Protein AF-A0AAD9QQ84-F1 (afdb_monomer)

Organism: Acropora cervicornis (NCBI:txid6130)

Secondary structure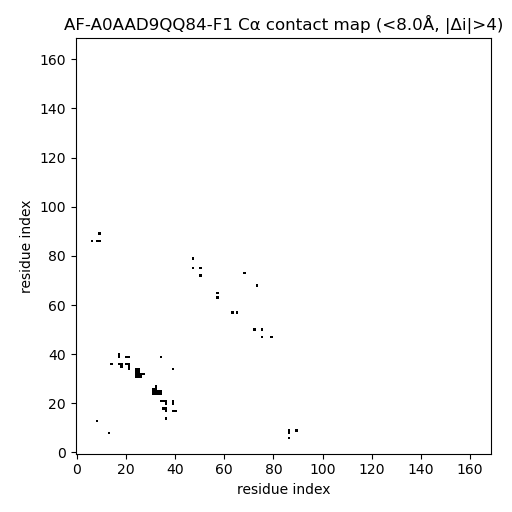 (DSSP, 8-state):
----------HHHHHHHHHHHHHHHHH-SSS-----HHHHHHHHHHHHHHHHHHHHHHHHSTTSPPPPPPHHHHHHHHHHHHHHHHHHHHHHHHHHHHHHHHHHHHHHHHHHHHHHHHHHHHHHTTSS----S---S------HHHHHHHHHHHHHHHHHHHHHHHHT-

Radius of gyration: 42.25 Å; Cα contacts (8 Å, |Δi|>4): 36; chains: 1; bounding box: 87×35×125 Å

Foldseek 3Di:
DDDPDPQDAPCVVLQVVLQVVQVVQCPDPVVHDDDDSVRSVVVLVVVLVVLVVVVVVVVVPPPDDDDDQDPVSVVSVVVVVVRVVSSVVVVVVVVVVVVVVVVVVVVVVVVVVVVVVVVVVVVVVVPDDPDDDDDPPDPPPPPPVVVVVVVVVVVVVVVVVVVVVVVVD

Sequence (169 aa):
MQTLTSRKRDPHREAVFRKKIADTLNKCSVPKFFVDKRSVRDHVGILVNRHKKKLKDEEKALGITPEKPSELDLAFDTIIALEESADAEVHDTDSAKKEKIESDRAKAEGIRLKAMEKLSETRKGESTCASEEDNSKNKRRRGSNAILYLSQRAELNYELKREEIDIRK

Solvent-accessible surface area (backbone atoms only — not comparable to full-atom values): 10122 Å² total; per-residue (Å²): 136,87,79,85,70,88,76,84,66,62,66,63,64,59,48,52,54,32,37,53,51,23,57,53,45,47,64,34,76,81,71,70,45,89,56,47,42,65,54,49,51,57,49,51,52,52,52,54,51,50,52,57,46,51,56,52,52,52,66,67,47,78,86,62,81,80,73,80,78,46,74,67,54,52,51,52,52,52,51,51,51,53,54,54,51,57,46,53,63,50,48,65,60,48,49,60,52,49,51,51,52,50,53,53,48,53,52,51,52,50,52,50,51,58,54,55,51,54,58,53,52,63,60,61,70,77,74,72,75,98,65,89,83,86,80,88,71,76,80,71,80,70,61,58,68,60,52,53,51,53,51,55,52,51,54,54,5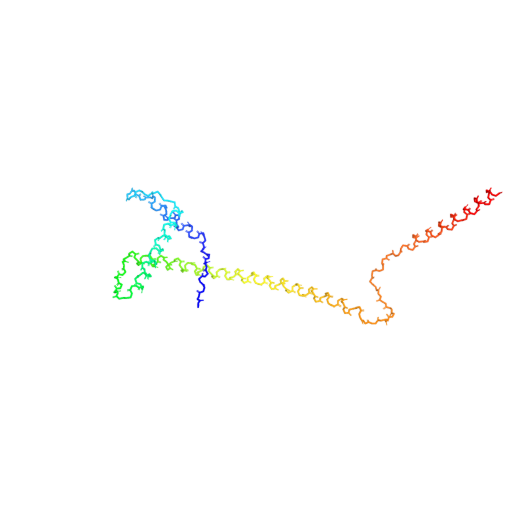4,50,52,52,51,50,52,54,52,62,75,71,104

Mean predicted aligned error: 19.5 Å

pLDDT: mean 75.86, std 17.52, range [30.02, 95.25]

Structure (mmCIF, N/CA/C/O backbone):
data_AF-A0AAD9QQ84-F1
#
_entry.id   AF-A0AAD9QQ84-F1
#
loop_
_atom_site.group_PDB
_atom_site.id
_atom_site.type_symbol
_atom_site.label_atom_id
_atom_site.label_alt_id
_atom_site.label_comp_id
_atom_site.label_asym_id
_atom_site.label_entity_id
_atom_site.label_seq_id
_atom_site.pdbx_PDB_ins_code
_atom_site.Cartn_x
_atom_site.Cartn_y
_atom_site.Cartn_z
_atom_site.occupancy
_atom_site.B_iso_or_equiv
_atom_site.auth_seq_id
_atom_site.auth_comp_id
_atom_site.auth_asym_id
_atom_site.auth_atom_id
_atom_site.pdbx_PDB_model_num
ATOM 1 N N . MET A 1 1 ? 21.075 6.814 13.389 1.00 34.75 1 MET A N 1
ATOM 2 C CA . MET A 1 1 ? 19.960 7.380 12.598 1.00 34.75 1 MET A CA 1
ATOM 3 C C . MET A 1 1 ? 19.485 6.305 11.624 1.00 34.75 1 MET A C 1
ATOM 5 O O . MET A 1 1 ? 20.047 6.193 10.544 1.00 34.75 1 MET A O 1
ATOM 9 N N . GLN A 1 2 ? 18.551 5.436 12.027 1.00 35.66 2 GLN A N 1
ATOM 10 C CA . GLN A 1 2 ? 18.003 4.422 11.116 1.00 35.66 2 GLN A CA 1
ATOM 11 C C . GLN A 1 2 ? 17.037 5.112 10.148 1.00 35.66 2 GLN A C 1
ATOM 13 O O . GLN A 1 2 ? 16.051 5.715 10.567 1.00 35.66 2 GLN A O 1
ATOM 18 N N . THR A 1 3 ? 17.351 5.080 8.857 1.00 33.06 3 THR A N 1
ATOM 19 C CA . THR A 1 3 ? 16.477 5.590 7.805 1.00 33.06 3 THR A CA 1
ATOM 20 C C . THR A 1 3 ? 15.323 4.606 7.614 1.00 33.06 3 THR A C 1
ATOM 22 O O . THR A 1 3 ? 15.511 3.473 7.175 1.00 33.06 3 THR A O 1
ATOM 25 N N . LEU A 1 4 ? 14.106 5.028 7.972 1.00 36.59 4 LEU A N 1
ATOM 26 C CA . LEU A 1 4 ? 12.880 4.277 7.703 1.00 36.59 4 LEU A CA 1
ATOM 27 C C . LEU A 1 4 ? 12.632 4.282 6.190 1.00 36.59 4 LEU A C 1
ATOM 29 O O . LEU A 1 4 ? 11.989 5.178 5.647 1.00 36.59 4 LEU A O 1
ATOM 33 N N . THR A 1 5 ? 13.195 3.302 5.489 1.00 37.81 5 THR A N 1
ATOM 34 C CA . THR A 1 5 ? 12.875 3.067 4.082 1.00 37.81 5 THR A CA 1
ATOM 35 C C . THR A 1 5 ? 11.409 2.634 3.987 1.00 37.81 5 THR A C 1
ATOM 37 O O . THR A 1 5 ? 10.943 1.774 4.736 1.00 37.81 5 THR A O 1
ATOM 40 N N . SER A 1 6 ? 10.638 3.280 3.108 1.00 45.91 6 SER A N 1
ATOM 41 C CA . SER A 1 6 ? 9.242 2.912 2.855 1.00 45.91 6 SER A CA 1
ATOM 42 C C . SER A 1 6 ? 9.220 1.537 2.180 1.00 45.91 6 SER A C 1
ATOM 44 O O . SER A 1 6 ? 9.514 1.409 0.991 1.00 45.91 6 SER A O 1
ATOM 46 N N . ARG A 1 7 ? 8.968 0.494 2.978 1.00 51.28 7 ARG A N 1
ATOM 47 C CA . ARG A 1 7 ? 8.929 -0.905 2.540 1.00 51.28 7 ARG A CA 1
ATOM 48 C C . ARG A 1 7 ? 7.739 -1.130 1.601 1.00 51.28 7 ARG A C 1
ATOM 50 O O . ARG A 1 7 ? 6.619 -0.709 1.892 1.00 51.28 7 ARG A O 1
ATOM 57 N N . LYS A 1 8 ? 7.983 -1.785 0.460 1.00 50.19 8 LYS A N 1
ATOM 58 C CA . LYS A 1 8 ? 6.924 -2.242 -0.451 1.00 50.19 8 LYS A CA 1
ATOM 59 C C . LYS A 1 8 ? 6.272 -3.480 0.162 1.00 50.19 8 LYS A C 1
ATOM 61 O O . LYS A 1 8 ? 6.869 -4.547 0.141 1.00 50.19 8 LYS A O 1
ATOM 66 N N . ARG A 1 9 ? 5.06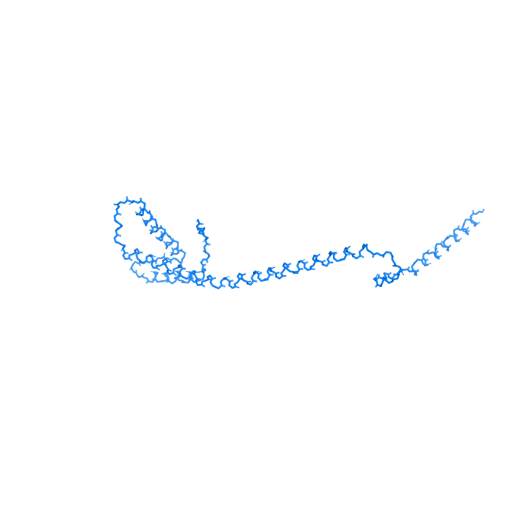0 -3.308 0.688 1.00 58.00 9 ARG A N 1
ATOM 67 C CA . ARG A 1 9 ? 4.185 -4.405 1.128 1.00 58.00 9 ARG A CA 1
ATOM 68 C C . ARG A 1 9 ? 3.876 -5.321 -0.051 1.00 58.00 9 ARG A C 1
ATOM 70 O O . ARG A 1 9 ? 3.740 -4.806 -1.164 1.00 58.00 9 ARG A O 1
ATOM 77 N N . ASP A 1 10 ? 3.706 -6.625 0.180 1.00 66.00 10 ASP A N 1
ATOM 78 C CA . ASP A 1 10 ? 3.159 -7.528 -0.843 1.00 66.00 10 ASP A CA 1
ATOM 79 C C . ASP A 1 10 ? 1.735 -7.067 -1.214 1.00 66.00 10 ASP A C 1
ATOM 81 O O . ASP A 1 10 ? 0.786 -7.258 -0.436 1.00 66.00 10 ASP A O 1
ATOM 85 N N . PRO A 1 11 ? 1.545 -6.473 -2.409 1.00 66.75 11 PRO A N 1
ATOM 86 C CA . PRO A 1 11 ? 0.276 -5.862 -2.771 1.00 66.75 11 PRO A CA 1
ATOM 87 C C . PRO A 1 11 ? -0.836 -6.897 -2.930 1.00 66.75 11 PRO A C 1
ATOM 89 O O . PRO A 1 11 ? -2.009 -6.533 -2.848 1.00 66.75 11 PRO A O 1
ATOM 92 N N . HIS A 1 12 ? -0.495 -8.164 -3.193 1.00 67.12 12 HIS A N 1
ATOM 93 C CA . HIS A 1 12 ? -1.456 -9.215 -3.501 1.00 67.12 12 HIS A CA 1
ATOM 94 C C . HIS A 1 12 ? -2.057 -9.826 -2.229 1.00 67.12 12 HIS A C 1
ATOM 96 O O . HIS A 1 12 ? -3.281 -9.934 -2.109 1.00 67.12 12 HIS A O 1
ATOM 102 N N . ARG A 1 13 ? -1.233 -10.170 -1.234 1.00 68.56 13 ARG A N 1
ATOM 103 C CA . ARG A 1 13 ? -1.715 -10.718 0.046 1.00 68.56 13 ARG A CA 1
ATOM 104 C C . ARG A 1 13 ? -2.546 -9.697 0.829 1.00 68.56 13 ARG A C 1
ATOM 106 O O . ARG A 1 13 ? -3.669 -10.000 1.243 1.00 68.56 13 ARG A O 1
ATOM 113 N N . GLU A 1 14 ? -2.048 -8.465 0.940 1.00 73.31 14 GLU A N 1
ATOM 114 C CA . GLU A 1 14 ? -2.744 -7.340 1.585 1.00 73.31 14 GLU A CA 1
ATOM 115 C C . GLU A 1 14 ? -4.076 -7.045 0.870 1.00 73.31 14 GLU A C 1
ATOM 117 O O . GLU A 1 14 ? -5.100 -6.727 1.486 1.00 73.31 14 GLU A O 1
ATOM 122 N N . ALA A 1 15 ? -4.093 -7.213 -0.455 1.00 78.88 15 ALA A N 1
ATOM 123 C CA . ALA A 1 15 ? -5.283 -7.037 -1.259 1.00 78.88 15 ALA A CA 1
ATOM 124 C C . ALA A 1 15 ? -6.386 -8.061 -0.958 1.00 78.88 15 ALA A C 1
ATOM 126 O O . ALA A 1 15 ? -7.559 -7.687 -0.859 1.00 78.88 15 ALA A O 1
ATOM 127 N N . VAL A 1 16 ? -6.012 -9.335 -0.859 1.00 84.25 16 VAL A N 1
ATOM 128 C CA . VAL A 1 16 ? -6.940 -10.443 -0.610 1.00 84.25 16 VAL A CA 1
ATOM 129 C C . VAL A 1 16 ? -7.504 -10.358 0.804 1.00 84.25 16 VAL A C 1
ATOM 131 O O . VAL A 1 16 ? -8.714 -10.479 0.984 1.00 84.25 16 VAL A O 1
ATOM 134 N N . PHE A 1 17 ? -6.656 -10.092 1.800 1.00 84.44 17 PHE A N 1
ATOM 135 C CA . PHE A 1 17 ? -7.080 -9.967 3.195 1.00 84.44 17 PHE A CA 1
ATOM 136 C C . PHE A 1 17 ? -8.111 -8.847 3.389 1.00 84.44 17 PHE A C 1
ATOM 138 O O . PHE A 1 17 ? -9.187 -9.070 3.939 1.00 84.44 17 PHE A O 1
ATOM 145 N N . ARG A 1 18 ? -7.848 -7.658 2.837 1.00 89.44 18 ARG A N 1
ATOM 146 C CA . ARG A 1 18 ? -8.773 -6.518 2.943 1.00 89.44 18 ARG A CA 1
ATOM 147 C C . ARG A 1 18 ? -10.090 -6.732 2.215 1.00 89.44 18 ARG A C 1
ATOM 149 O O . ARG A 1 18 ? -11.117 -6.235 2.665 1.00 89.44 18 ARG A O 1
ATOM 156 N N . LYS A 1 19 ? -10.066 -7.475 1.105 1.00 91.50 19 LYS A N 1
ATOM 157 C CA . LYS A 1 19 ? -11.292 -7.872 0.411 1.00 91.50 19 LYS A CA 1
ATOM 158 C C . LYS A 1 19 ? -12.142 -8.785 1.298 1.00 91.50 19 LYS A C 1
ATOM 160 O O . LYS A 1 19 ? -13.321 -8.513 1.460 1.00 91.50 19 LYS A O 1
ATOM 165 N N . LYS A 1 20 ? -11.530 -9.783 1.949 1.00 92.31 20 LYS A N 1
ATOM 166 C CA . LYS A 1 20 ? -12.235 -10.666 2.893 1.00 92.31 20 LYS A CA 1
ATOM 167 C C . LYS A 1 20 ? -12.893 -9.881 4.029 1.00 92.31 20 LYS A C 1
ATOM 169 O O . LYS A 1 20 ? -14.049 -10.149 4.326 1.00 92.31 20 LYS A O 1
ATOM 174 N N . ILE A 1 21 ? -12.194 -8.899 4.608 1.00 91.50 21 ILE A N 1
ATOM 175 C CA . ILE A 1 21 ? -12.758 -8.030 5.655 1.00 91.50 21 ILE A CA 1
ATOM 176 C C . ILE A 1 21 ? -13.979 -7.268 5.131 1.00 91.50 21 ILE A C 1
ATOM 178 O O . ILE A 1 21 ? -15.029 -7.286 5.770 1.00 91.50 21 ILE A O 1
ATOM 182 N N . ALA A 1 22 ? -13.862 -6.629 3.964 1.00 93.88 22 ALA A N 1
ATOM 183 C CA . ALA A 1 22 ? -14.978 -5.911 3.351 1.00 93.88 22 ALA A CA 1
ATOM 184 C C . ALA A 1 22 ? -16.183 -6.838 3.123 1.00 93.88 22 ALA A C 1
ATOM 186 O O . ALA A 1 22 ? -17.296 -6.514 3.529 1.00 93.88 22 ALA A O 1
ATOM 187 N N . ASP A 1 23 ? -15.946 -8.031 2.573 1.00 94.50 23 ASP A N 1
ATOM 188 C CA . ASP A 1 23 ? -16.986 -9.032 2.338 1.00 94.50 23 ASP A CA 1
ATOM 189 C C . ASP A 1 23 ? -17.638 -9.497 3.651 1.00 94.50 23 ASP A C 1
ATOM 191 O O . ASP A 1 23 ? -18.850 -9.685 3.695 1.00 94.50 23 ASP A O 1
ATOM 195 N N . THR A 1 24 ? -16.869 -9.686 4.729 1.00 93.94 24 THR A N 1
ATOM 196 C CA . THR A 1 24 ? -17.425 -10.048 6.045 1.00 93.94 24 THR A CA 1
ATOM 197 C C . THR A 1 24 ? -18.240 -8.921 6.664 1.00 93.94 24 THR A C 1
ATOM 199 O O . THR A 1 24 ? -19.324 -9.183 7.171 1.00 93.94 24 THR A O 1
ATOM 202 N N . LEU A 1 25 ? -17.769 -7.674 6.573 1.00 92.50 25 LEU A N 1
ATOM 203 C CA . LEU A 1 25 ? -18.486 -6.513 7.099 1.00 92.50 25 LEU A CA 1
ATOM 204 C C . LEU A 1 25 ? -19.796 -6.295 6.339 1.00 92.50 25 LEU A C 1
ATOM 206 O O . LEU A 1 25 ? -20.840 -6.121 6.955 1.00 92.50 25 LEU A O 1
ATOM 210 N N . ASN A 1 26 ? -19.776 -6.394 5.011 1.00 93.88 26 ASN A N 1
ATOM 211 C CA . ASN A 1 26 ? -20.973 -6.235 4.183 1.00 93.88 26 ASN A CA 1
ATOM 212 C C . ASN A 1 26 ? -22.006 -7.362 4.380 1.00 93.88 26 ASN A C 1
ATOM 214 O O . ASN A 1 26 ? -23.174 -7.182 4.040 1.00 93.88 26 ASN A O 1
ATOM 218 N N . LYS A 1 27 ? -21.602 -8.520 4.924 1.00 93.31 27 LYS A N 1
ATOM 219 C CA . LYS A 1 27 ? -22.516 -9.614 5.301 1.00 93.31 27 LYS A CA 1
ATOM 220 C C . LYS A 1 27 ? -23.209 -9.380 6.644 1.00 93.31 27 LYS A C 1
ATOM 222 O O . LYS A 1 27 ? -24.209 -10.042 6.916 1.00 93.31 27 LYS A O 1
ATOM 227 N N . CYS A 1 28 ? -22.704 -8.479 7.487 1.00 91.19 28 CYS A N 1
ATOM 228 C CA . CYS A 1 28 ? -23.361 -8.148 8.746 1.00 91.19 28 CYS A CA 1
ATOM 229 C C . CYS A 1 28 ? -24.706 -7.460 8.471 1.00 91.19 28 CYS A C 1
ATOM 231 O O . CYS A 1 28 ? -24.783 -6.475 7.737 1.00 91.19 28 CYS A O 1
ATOM 233 N N . SER A 1 29 ? -25.776 -7.998 9.064 1.00 85.88 29 SER A N 1
ATOM 234 C CA . SER A 1 29 ? -27.141 -7.486 8.879 1.00 85.88 29 SER A CA 1
ATOM 235 C C . SER A 1 29 ? -27.384 -6.201 9.680 1.00 85.88 29 SER A C 1
ATOM 237 O O . SER A 1 29 ? -27.972 -5.247 9.171 1.00 85.88 29 SER A O 1
ATOM 239 N N . VAL A 1 30 ? -26.882 -6.145 10.920 1.00 90.31 30 VAL A N 1
ATOM 240 C CA . VAL A 1 30 ? -26.976 -4.976 11.805 1.00 90.31 30 VAL A CA 1
ATOM 241 C C . VAL A 1 30 ? -25.667 -4.853 12.594 1.00 90.31 30 VAL A C 1
ATOM 243 O O . VAL A 1 30 ? -25.351 -5.770 13.351 1.00 90.31 30 VAL A O 1
ATOM 246 N N . PRO A 1 31 ? -24.891 -3.767 12.437 1.00 87.19 31 PRO A N 1
ATOM 247 C CA . PRO A 1 31 ? -25.071 -2.667 11.487 1.00 87.19 31 PRO A CA 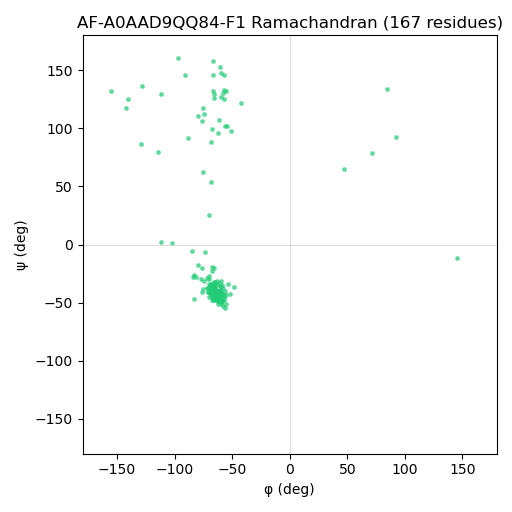1
ATOM 248 C C . PRO A 1 31 ? -24.883 -3.130 10.035 1.00 87.19 31 PRO A C 1
ATOM 250 O O . PRO A 1 31 ? -24.050 -3.991 9.758 1.00 87.19 31 PRO A O 1
ATOM 253 N N . LYS A 1 32 ? -25.637 -2.535 9.103 1.00 91.69 32 LYS A N 1
ATOM 254 C CA . LYS A 1 32 ? -25.458 -2.778 7.668 1.00 91.69 32 LYS A CA 1
ATOM 255 C C . LYS A 1 32 ? -24.279 -1.953 7.165 1.00 91.69 32 LYS A C 1
ATOM 257 O O . LYS A 1 32 ? -24.364 -0.727 7.101 1.00 91.69 32 LYS A O 1
ATOM 262 N N . PHE A 1 33 ? -23.189 -2.620 6.808 1.00 91.31 33 PHE A N 1
ATOM 263 C CA . PHE A 1 33 ? -22.016 -1.959 6.246 1.00 91.31 33 PHE A CA 1
ATOM 264 C C . PHE A 1 33 ? -22.095 -1.901 4.719 1.00 91.31 33 PHE A C 1
ATOM 266 O O . PHE A 1 33 ? -22.617 -2.805 4.069 1.00 91.31 33 PHE A O 1
ATOM 273 N N . PHE A 1 34 ? -21.560 -0.817 4.160 1.00 91.56 34 PHE A N 1
ATOM 274 C CA . PHE A 1 34 ? -21.294 -0.679 2.733 1.00 91.56 34 PHE A CA 1
ATOM 275 C C . PHE A 1 34 ? -19.850 -0.214 2.569 1.00 91.56 34 PHE A C 1
ATOM 277 O O . PHE A 1 34 ? -19.549 0.980 2.583 1.00 91.56 34 PHE A O 1
ATOM 284 N N . VAL A 1 35 ? -18.937 -1.180 2.532 1.00 93.56 35 VAL A N 1
ATOM 285 C CA . VAL A 1 35 ? -17.498 -0.929 2.516 1.00 93.56 35 VAL A CA 1
ATOM 286 C C . VAL A 1 35 ? -16.818 -1.666 1.374 1.00 93.56 35 VAL A C 1
ATOM 288 O O . VAL A 1 35 ? -17.047 -2.851 1.149 1.00 93.56 35 VAL A O 1
ATOM 291 N N . ASP A 1 36 ? -15.913 -0.964 0.699 1.00 93.94 36 ASP A N 1
ATOM 292 C CA . ASP A 1 36 ? -15.017 -1.551 -0.288 1.00 93.94 36 ASP A CA 1
ATOM 293 C C . ASP A 1 36 ? -13.654 -1.861 0.325 1.00 93.94 36 ASP A C 1
ATOM 295 O O . ASP A 1 36 ? -13.211 -1.249 1.302 1.00 93.94 36 ASP A O 1
ATOM 299 N N . LYS A 1 37 ? -12.907 -2.749 -0.337 1.00 90.88 37 LYS A N 1
ATOM 300 C CA . LYS A 1 37 ? -11.500 -3.045 -0.023 1.00 90.88 37 LYS A CA 1
ATOM 301 C C . LYS A 1 37 ? -10.646 -1.775 0.140 1.00 90.88 37 LYS A C 1
ATOM 303 O O . LYS A 1 37 ? -9.728 -1.746 0.963 1.00 90.88 37 LYS A O 1
ATOM 308 N N . ARG A 1 38 ? -10.917 -0.736 -0.663 1.00 91.56 38 ARG A N 1
ATOM 309 C CA . ARG A 1 38 ? -10.221 0.560 -0.598 1.00 91.56 38 ARG A CA 1
ATOM 310 C C . ARG A 1 38 ? -10.534 1.292 0.706 1.00 91.56 38 ARG A C 1
ATOM 312 O O . ARG A 1 38 ? -9.606 1.724 1.382 1.00 91.56 38 ARG A O 1
ATOM 319 N N . SER A 1 39 ? -11.809 1.364 1.072 1.00 93.31 39 SER A N 1
ATOM 320 C CA . SER A 1 39 ? -12.270 2.000 2.306 1.00 93.31 39 SER A CA 1
ATOM 321 C C . SER A 1 39 ? -11.698 1.308 3.541 1.00 93.31 39 SER A C 1
ATOM 323 O O . SER A 1 39 ? -11.213 1.984 4.442 1.00 93.31 39 SER A O 1
ATOM 325 N N . VAL A 1 40 ? -11.658 -0.032 3.546 1.00 92.00 40 VAL A N 1
ATOM 326 C CA . VAL A 1 40 ? -11.032 -0.816 4.626 1.00 92.00 40 VAL A CA 1
ATOM 327 C C . VAL A 1 40 ? -9.558 -0.453 4.780 1.00 92.00 40 VAL A C 1
ATOM 329 O O . VAL A 1 40 ? -9.115 -0.161 5.887 1.00 92.00 40 VAL A O 1
ATOM 332 N N . ARG A 1 41 ? -8.793 -0.416 3.680 1.00 89.31 41 ARG A N 1
ATOM 333 C CA . ARG A 1 41 ? -7.380 -0.013 3.731 1.00 89.31 41 ARG A CA 1
ATOM 334 C C . ARG A 1 41 ? -7.204 1.364 4.352 1.00 89.31 41 ARG A C 1
ATOM 336 O O . ARG A 1 41 ? -6.381 1.531 5.249 1.00 89.31 41 ARG A O 1
ATOM 343 N N . ASP A 1 42 ? -7.908 2.345 3.801 1.00 91.62 42 ASP A N 1
ATOM 344 C CA . ASP A 1 42 ? -7.686 3.740 4.148 1.00 91.62 42 ASP A CA 1
ATOM 345 C C . ASP A 1 42 ? -8.106 3.975 5.614 1.00 91.62 42 ASP A C 1
ATOM 347 O O . ASP A 1 42 ? -7.391 4.643 6.360 1.00 91.62 42 ASP A O 1
ATOM 351 N N . HIS A 1 43 ? -9.182 3.322 6.072 1.00 91.94 43 HIS A N 1
ATOM 352 C CA . HIS A 1 43 ? -9.626 3.381 7.464 1.00 91.94 43 HIS A CA 1
ATOM 353 C C . HIS A 1 43 ? -8.661 2.700 8.443 1.00 91.94 43 HIS A C 1
ATOM 355 O O . HIS A 1 43 ? -8.321 3.294 9.465 1.00 91.94 43 HIS A O 1
ATOM 361 N N . VAL A 1 44 ? -8.162 1.499 8.126 1.00 88.88 44 VAL A N 1
ATOM 362 C CA . VAL A 1 44 ? -7.153 0.812 8.956 1.00 88.88 44 VAL A CA 1
ATOM 363 C C . VAL A 1 44 ? -5.907 1.685 9.114 1.00 88.88 44 VAL A C 1
ATOM 365 O O . VAL A 1 44 ? -5.411 1.849 10.226 1.00 88.88 44 VAL A O 1
ATOM 368 N N . GLY A 1 45 ? -5.452 2.335 8.038 1.00 88.62 45 GLY A N 1
ATOM 369 C CA . GLY A 1 45 ? -4.333 3.278 8.106 1.00 88.62 45 GLY A CA 1
ATOM 370 C C . GLY A 1 45 ? -4.591 4.457 9.053 1.00 88.62 45 GLY A C 1
ATOM 371 O O . GLY A 1 45 ? -3.707 4.839 9.818 1.00 88.62 45 GLY A O 1
ATOM 372 N N . ILE A 1 46 ? -5.807 5.013 9.050 1.00 93.12 46 ILE A N 1
ATOM 373 C CA . ILE A 1 46 ? -6.203 6.080 9.983 1.00 93.12 46 ILE A CA 1
ATOM 374 C C . ILE A 1 46 ? -6.173 5.580 11.433 1.00 93.12 46 ILE A C 1
ATOM 376 O O . ILE A 1 46 ? -5.648 6.283 12.299 1.00 93.12 46 ILE A O 1
ATOM 380 N N . LEU A 1 47 ? -6.708 4.385 11.702 1.00 91.25 47 LEU A N 1
ATOM 381 C CA . LEU A 1 47 ? -6.745 3.800 13.046 1.00 91.25 47 LEU A CA 1
ATOM 382 C C . LEU A 1 47 ? -5.339 3.542 13.593 1.00 91.25 47 LEU A C 1
ATOM 384 O O . LEU A 1 47 ? -5.020 4.002 14.688 1.00 91.25 47 LEU A O 1
ATOM 388 N N . VAL A 1 48 ? -4.472 2.912 12.798 1.00 88.88 48 VAL A N 1
ATOM 389 C CA . VAL A 1 48 ? -3.071 2.655 13.165 1.00 88.88 48 VAL A CA 1
ATOM 390 C C . VAL A 1 48 ? -2.322 3.962 13.432 1.00 88.88 48 VAL A C 1
ATOM 392 O O . VAL A 1 48 ? -1.597 4.077 14.418 1.00 88.88 48 VAL A O 1
ATOM 395 N N . ASN A 1 49 ? -2.511 4.983 12.592 1.00 90.00 49 ASN A N 1
ATOM 396 C CA . ASN A 1 49 ? -1.871 6.284 12.798 1.00 90.00 49 ASN A CA 1
ATOM 397 C C . ASN A 1 49 ? -2.369 6.982 14.067 1.00 90.00 49 ASN A C 1
ATOM 399 O O . ASN A 1 49 ? -1.579 7.616 14.766 1.00 90.00 49 ASN A O 1
ATOM 403 N N . ARG A 1 50 ? -3.665 6.868 14.374 1.00 92.19 50 ARG A N 1
ATOM 404 C CA . ARG A 1 50 ? -4.245 7.413 15.604 1.00 92.19 50 ARG A CA 1
ATOM 405 C C . ARG A 1 50 ? -3.669 6.714 16.833 1.00 92.19 50 ARG A C 1
ATOM 407 O O . ARG A 1 50 ? -3.285 7.413 17.763 1.00 92.19 50 ARG A O 1
ATOM 414 N N . HIS A 1 51 ? -3.562 5.386 16.808 1.00 88.56 51 HIS A N 1
ATOM 415 C CA . HIS A 1 51 ? -2.947 4.591 17.877 1.00 88.56 51 HIS A CA 1
ATOM 416 C C . HIS A 1 51 ? -1.496 5.014 18.131 1.00 88.56 51 HIS A C 1
ATOM 418 O O . HIS A 1 51 ? -1.145 5.459 19.219 1.00 88.56 51 HIS A O 1
ATOM 424 N N . LYS A 1 52 ? -0.677 5.049 17.073 1.00 88.00 52 LYS A N 1
ATOM 425 C CA . LYS A 1 52 ? 0.723 5.502 17.155 1.00 88.00 52 LYS A CA 1
ATOM 426 C C . LYS A 1 52 ? 0.864 6.944 17.642 1.00 88.00 52 LYS A C 1
ATOM 428 O O . LYS A 1 52 ? 1.877 7.287 18.244 1.00 88.00 52 LYS A O 1
ATOM 433 N N . LYS A 1 53 ? -0.105 7.812 17.340 1.00 89.94 53 LYS A N 1
ATOM 434 C CA . LYS A 1 53 ? -0.109 9.191 17.836 1.00 89.94 53 LYS A CA 1
ATOM 435 C C . LYS A 1 53 ? -0.388 9.238 19.338 1.00 89.94 53 LYS A C 1
ATOM 437 O O . LYS A 1 53 ? 0.351 9.926 20.027 1.00 89.94 53 LYS A O 1
ATOM 442 N N . LYS A 1 54 ? -1.384 8.490 19.826 1.00 86.69 54 LYS A N 1
ATOM 443 C CA . LYS A 1 54 ? -1.687 8.393 21.263 1.00 86.69 54 LYS A CA 1
ATOM 444 C C . LYS A 1 54 ? -0.460 7.955 22.063 1.00 86.69 54 LYS A C 1
ATOM 446 O O . LYS A 1 54 ? -0.044 8.695 22.940 1.00 86.69 54 LYS A O 1
ATOM 451 N N . LEU A 1 55 ? 0.195 6.866 21.649 1.00 85.38 55 LEU A N 1
ATOM 452 C CA . LEU A 1 55 ? 1.419 6.373 22.297 1.00 85.38 55 LEU A CA 1
ATOM 453 C C . LEU A 1 55 ? 2.522 7.441 22.362 1.00 85.38 55 LEU A C 1
ATOM 455 O O . LEU A 1 55 ? 3.143 7.641 23.396 1.00 85.38 55 LEU A O 1
ATOM 459 N N . LYS A 1 56 ? 2.739 8.188 21.273 1.00 86.56 56 LYS A N 1
ATOM 460 C CA . LYS A 1 56 ? 3.735 9.275 21.250 1.00 86.56 56 LYS A CA 1
ATOM 461 C C . LYS A 1 56 ? 3.361 10.455 22.139 1.00 86.56 56 LYS A C 1
ATOM 463 O O . LYS A 1 56 ? 4.249 11.132 22.648 1.00 86.56 56 LYS A O 1
ATOM 468 N N . ASP A 1 57 ? 2.076 10.774 22.230 1.00 84.19 57 ASP A N 1
ATOM 469 C CA . ASP A 1 57 ? 1.592 11.868 23.067 1.00 84.19 57 ASP A CA 1
ATOM 470 C C . ASP A 1 57 ? 1.699 11.473 24.556 1.00 84.19 57 ASP A C 1
ATOM 472 O O . ASP A 1 57 ? 2.142 12.290 25.361 1.00 84.19 57 ASP A O 1
ATOM 476 N N . GLU A 1 58 ? 1.426 10.208 24.893 1.00 81.88 58 GLU A N 1
ATOM 477 C CA . GLU A 1 58 ? 1.660 9.607 26.216 1.00 81.88 58 GLU A CA 1
ATOM 478 C C . GLU A 1 58 ? 3.153 9.591 26.589 1.00 81.88 58 GLU A C 1
ATOM 480 O O . GLU A 1 58 ? 3.516 10.051 27.668 1.00 81.88 58 GLU A O 1
ATOM 485 N N . GLU A 1 59 ? 4.042 9.162 25.684 1.00 79.12 59 GLU A N 1
ATOM 486 C CA . GLU A 1 59 ? 5.502 9.188 25.895 1.00 79.12 59 GLU A CA 1
ATOM 487 C C . GLU A 1 59 ? 6.042 10.607 26.148 1.00 79.12 59 GLU A C 1
ATOM 489 O O . GLU A 1 59 ? 6.973 10.800 26.932 1.00 79.12 59 GLU A O 1
ATOM 494 N N . LYS A 1 60 ? 5.482 11.616 25.468 1.00 82.00 60 LYS A N 1
ATOM 495 C CA . LYS A 1 60 ? 5.896 13.022 25.608 1.00 82.00 60 LYS A CA 1
ATOM 496 C C . LYS A 1 60 ? 5.359 13.679 26.871 1.00 82.00 60 LYS A C 1
ATOM 498 O O . LYS A 1 60 ? 6.001 14.596 27.384 1.00 82.00 60 LYS A O 1
ATOM 503 N N . ALA A 1 61 ? 4.200 13.247 27.357 1.00 79.50 61 ALA A N 1
ATOM 504 C CA . ALA A 1 61 ? 3.628 13.687 28.620 1.00 79.50 61 ALA A CA 1
ATOM 505 C C . ALA A 1 61 ? 4.369 13.019 29.794 1.00 79.50 61 ALA A C 1
ATOM 507 O O . ALA A 1 61 ? 3.801 12.247 30.562 1.00 79.50 61 ALA A O 1
ATOM 508 N N . LEU A 1 62 ? 5.670 13.302 29.925 1.00 62.31 62 LEU A N 1
ATOM 509 C CA . LEU A 1 62 ? 6.521 12.807 31.006 1.00 62.31 62 LEU A CA 1
ATOM 510 C C . LEU A 1 62 ? 5.921 13.207 32.366 1.00 62.31 62 LEU A C 1
ATOM 512 O O . LEU A 1 62 ? 6.044 14.356 32.787 1.00 62.31 62 LEU A O 1
ATOM 516 N N . GLY A 1 63 ? 5.269 12.259 33.045 1.00 61.53 63 GLY A N 1
ATOM 517 C CA . GLY A 1 63 ? 4.756 12.439 34.408 1.00 61.53 63 GLY A CA 1
ATOM 518 C C . GLY A 1 63 ? 3.447 11.721 34.745 1.00 61.53 63 GLY A C 1
ATOM 519 O O . GLY A 1 63 ? 3.110 11.641 35.923 1.00 61.53 63 GLY A O 1
ATOM 520 N N . ILE A 1 64 ? 2.718 11.178 33.766 1.00 60.59 64 ILE A N 1
ATOM 521 C CA . ILE A 1 64 ? 1.491 10.404 34.012 1.00 60.59 64 ILE A CA 1
ATOM 522 C C . ILE A 1 64 ? 1.754 8.947 33.641 1.00 60.59 64 ILE A C 1
ATOM 524 O O . ILE A 1 64 ? 2.298 8.648 32.582 1.00 60.59 64 ILE A O 1
ATOM 528 N N . THR A 1 65 ? 1.417 8.036 34.551 1.00 61.78 65 THR A N 1
ATOM 529 C CA . THR A 1 65 ? 1.508 6.594 34.311 1.00 61.78 65 THR A CA 1
ATOM 530 C C . THR A 1 65 ? 0.605 6.252 33.124 1.00 61.78 65 THR A C 1
ATOM 532 O O . THR A 1 65 ? -0.567 6.632 33.170 1.00 61.78 65 THR A O 1
ATOM 535 N N . PRO A 1 66 ? 1.105 5.575 32.072 1.00 63.31 66 PRO A N 1
ATOM 536 C CA . PRO A 1 66 ? 0.256 5.190 30.954 1.00 63.31 66 PRO A CA 1
ATOM 537 C C . PRO A 1 66 ? -0.900 4.339 31.480 1.00 63.31 66 PRO A C 1
ATOM 539 O O . PRO A 1 66 ? -0.706 3.445 32.314 1.00 63.31 66 PRO A O 1
ATOM 542 N N . GLU A 1 67 ? -2.113 4.661 31.036 1.00 69.06 67 GLU A N 1
ATOM 543 C CA . GLU A 1 67 ? -3.292 3.854 31.330 1.00 69.06 67 GLU A CA 1
ATOM 544 C C . GLU A 1 67 ? -3.049 2.427 30.820 1.00 69.06 67 GLU A C 1
ATOM 546 O O . GLU A 1 67 ? -2.335 2.215 29.837 1.00 69.06 67 GLU A O 1
ATOM 551 N N . LYS A 1 68 ? -3.585 1.419 31.521 1.00 75.50 68 LYS A N 1
ATOM 552 C CA . LYS A 1 68 ? -3.427 0.028 31.080 1.00 75.50 68 LYS A CA 1
ATOM 553 C C . LYS A 1 68 ? -3.938 -0.085 29.637 1.00 75.50 68 LYS A C 1
ATOM 555 O O . LYS A 1 68 ? -5.044 0.392 29.379 1.00 75.50 68 LYS A O 1
ATOM 560 N N . PRO A 1 69 ? -3.176 -0.718 28.725 1.00 78.06 69 PRO A N 1
ATOM 561 C CA . PRO A 1 69 ? -3.566 -0.798 27.325 1.00 78.06 69 PRO A CA 1
ATOM 562 C C . PRO A 1 69 ? -4.931 -1.474 27.214 1.00 78.06 69 PRO A C 1
ATOM 564 O O . PRO A 1 69 ? -5.163 -2.527 27.816 1.00 78.06 69 PRO A O 1
ATOM 567 N N . SER A 1 70 ? -5.841 -0.854 26.464 1.00 83.81 70 SER A N 1
ATOM 568 C CA . SER A 1 70 ? -7.160 -1.422 26.216 1.00 83.81 70 SER A CA 1
ATOM 569 C C . SER A 1 70 ? -7.041 -2.688 25.363 1.00 83.81 70 SER A C 1
ATOM 571 O O . SER A 1 70 ? -6.095 -2.848 24.592 1.00 83.81 70 SER A O 1
ATOM 573 N N . GLU A 1 71 ? -8.041 -3.569 25.418 1.00 86.88 71 GLU A N 1
ATOM 574 C CA . GLU A 1 71 ? -8.131 -4.726 24.512 1.00 86.88 71 GLU A CA 1
ATOM 575 C C . GLU A 1 71 ? -8.053 -4.307 23.036 1.00 86.88 71 GLU A C 1
ATOM 577 O O . GLU A 1 71 ? -7.467 -5.006 22.210 1.00 86.88 71 GLU A O 1
ATOM 582 N N . LEU A 1 72 ? -8.595 -3.129 22.707 1.00 84.94 72 LEU A N 1
ATOM 583 C CA . LEU A 1 72 ? -8.504 -2.550 21.368 1.00 84.94 72 LEU A CA 1
ATOM 584 C C . LEU A 1 72 ? -7.073 -2.151 20.999 1.00 84.94 72 LEU A C 1
ATOM 586 O O . LEU A 1 72 ? -6.660 -2.358 19.860 1.00 84.94 72 LEU A O 1
ATOM 590 N N . ASP A 1 73 ? -6.324 -1.598 21.948 1.00 85.62 73 ASP A N 1
ATOM 591 C CA . ASP A 1 73 ? -4.939 -1.175 21.739 1.00 85.62 73 ASP A CA 1
ATOM 592 C C . ASP A 1 73 ? -4.045 -2.398 21.510 1.00 85.62 73 ASP A C 1
ATOM 594 O O . ASP A 1 73 ? -3.285 -2.441 20.542 1.00 85.62 73 ASP A O 1
ATOM 598 N N . LEU A 1 74 ? -4.249 -3.457 22.302 1.00 87.81 74 LEU A N 1
ATOM 599 C CA . LEU A 1 74 ? -3.602 -4.755 22.097 1.00 87.81 74 LEU A CA 1
ATOM 600 C C . LEU A 1 74 ? -3.954 -5.351 20.728 1.00 87.81 74 LEU A C 1
ATOM 602 O O . LEU A 1 74 ? -3.082 -5.861 20.024 1.00 87.81 74 LEU A O 1
ATOM 606 N N . ALA A 1 75 ? -5.218 -5.262 20.308 1.00 87.44 75 ALA A N 1
ATOM 607 C CA . ALA A 1 75 ? -5.626 -5.712 18.982 1.00 87.44 75 ALA A CA 1
ATOM 608 C C . ALA A 1 75 ? -4.910 -4.921 17.871 1.00 87.44 75 ALA A C 1
ATOM 610 O O . ALA A 1 75 ? -4.445 -5.524 16.903 1.00 87.44 75 ALA A O 1
ATOM 611 N N . PHE A 1 76 ? -4.745 -3.602 18.011 1.00 86.38 76 PHE A N 1
ATOM 612 C CA . PHE A 1 76 ? -3.961 -2.818 17.053 1.00 86.38 76 PHE A CA 1
ATOM 613 C C . PHE A 1 76 ? -2.496 -3.245 17.019 1.00 86.38 76 PHE A C 1
ATOM 615 O O . PHE A 1 76 ? -1.959 -3.430 15.926 1.00 86.38 76 PHE A O 1
ATOM 622 N N . ASP A 1 77 ? -1.873 -3.464 18.174 1.00 86.44 77 ASP A N 1
ATOM 623 C CA . ASP A 1 77 ? -0.481 -3.911 18.250 1.00 86.44 77 ASP A CA 1
ATOM 624 C C . ASP A 1 77 ? -0.292 -5.282 17.586 1.00 86.44 77 ASP A C 1
ATOM 626 O O . ASP A 1 77 ? 0.644 -5.468 16.806 1.00 86.44 77 ASP A O 1
ATOM 630 N N . THR A 1 78 ? -1.221 -6.223 17.797 1.00 87.19 78 THR A N 1
ATOM 631 C CA . THR A 1 78 ? -1.178 -7.534 17.124 1.00 87.19 78 THR A CA 1
ATOM 632 C C . THR A 1 78 ? -1.337 -7.419 15.609 1.00 87.19 78 THR A C 1
ATOM 634 O O . THR A 1 78 ? -0.608 -8.081 14.872 1.00 87.19 78 THR A O 1
ATOM 637 N N . ILE A 1 79 ? -2.240 -6.559 15.120 1.00 84.56 79 ILE A N 1
ATOM 638 C CA . ILE A 1 79 ? -2.417 -6.321 13.680 1.00 84.56 79 ILE A CA 1
ATOM 639 C C . ILE A 1 79 ? -1.130 -5.749 13.084 1.00 84.56 79 ILE A C 1
ATOM 641 O O . ILE A 1 79 ? -0.675 -6.234 12.051 1.00 84.56 79 ILE A O 1
ATOM 645 N N . ILE A 1 80 ? -0.523 -4.761 13.746 1.00 83.44 80 ILE A N 1
ATOM 646 C CA . ILE A 1 80 ? 0.732 -4.148 13.298 1.00 83.44 80 ILE A CA 1
ATOM 647 C C . ILE A 1 80 ? 1.848 -5.199 13.253 1.00 83.44 80 ILE A C 1
ATOM 649 O O . ILE A 1 80 ? 2.534 -5.308 12.240 1.00 83.44 80 ILE A O 1
ATOM 653 N N . ALA A 1 81 ? 1.993 -6.019 14.296 1.00 84.31 81 ALA A N 1
ATOM 654 C CA . ALA A 1 81 ? 3.009 -7.070 14.347 1.00 84.31 81 ALA A CA 1
ATOM 655 C C . ALA A 1 81 ? 2.811 -8.145 13.258 1.00 84.31 81 ALA A C 1
ATOM 657 O O . ALA A 1 81 ? 3.776 -8.619 12.651 1.00 84.31 81 ALA A O 1
ATOM 658 N N . LEU A 1 82 ? 1.561 -8.522 12.970 1.00 81.38 82 LEU A N 1
ATOM 659 C CA . LEU A 1 82 ? 1.233 -9.458 11.890 1.00 81.38 82 LEU A CA 1
ATOM 660 C C . LEU A 1 82 ? 1.519 -8.869 10.502 1.00 81.38 82 LEU A C 1
ATOM 662 O O . LEU A 1 82 ? 2.001 -9.583 9.624 1.00 81.38 82 LEU A O 1
ATOM 666 N N . GLU A 1 83 ? 1.245 -7.580 10.293 1.00 76.25 83 GLU A N 1
ATOM 667 C CA . GLU A 1 83 ? 1.601 -6.890 9.049 1.00 76.25 83 GLU A CA 1
ATOM 668 C C . GLU A 1 83 ? 3.129 -6.803 8.876 1.00 76.25 83 GLU A C 1
ATOM 670 O O . GLU A 1 83 ? 3.644 -7.110 7.802 1.00 76.25 83 GLU A O 1
ATOM 675 N N . GLU A 1 84 ? 3.873 -6.466 9.933 1.00 77.19 84 GLU A N 1
ATOM 676 C CA . GLU A 1 84 ? 5.336 -6.331 9.885 1.00 77.19 84 GLU A CA 1
ATOM 677 C C . GLU A 1 84 ? 6.064 -7.671 9.684 1.00 77.19 84 GLU A C 1
ATOM 679 O O . GLU A 1 84 ? 7.053 -7.734 8.951 1.00 77.19 84 GLU A O 1
ATOM 684 N N . SER A 1 85 ? 5.573 -8.754 10.291 1.00 70.38 85 SER A N 1
ATOM 685 C CA . SER A 1 85 ? 6.125 -10.105 10.098 1.00 70.38 85 SER A CA 1
ATOM 686 C C . SER A 1 85 ? 5.837 -10.665 8.703 1.00 70.38 85 SER A C 1
ATOM 688 O O . SER A 1 85 ? 6.714 -11.283 8.099 1.00 70.38 85 SER A O 1
ATOM 690 N N . ALA A 1 86 ? 4.657 -10.388 8.139 1.00 64.81 86 ALA A N 1
ATOM 691 C CA . ALA A 1 86 ? 4.349 -10.745 6.756 1.00 64.81 86 ALA A CA 1
ATOM 692 C C . ALA A 1 86 ? 5.264 -10.022 5.748 1.00 64.81 86 ALA A C 1
ATOM 694 O O . ALA A 1 86 ? 5.629 -10.609 4.731 1.00 64.81 86 ALA A O 1
ATOM 695 N N . ASP A 1 87 ? 5.664 -8.779 6.033 1.00 60.75 87 ASP A N 1
ATOM 696 C CA . ASP A 1 87 ? 6.626 -8.039 5.209 1.00 60.75 87 ASP A CA 1
ATOM 697 C C . ASP A 1 87 ? 8.057 -8.609 5.318 1.00 60.75 87 ASP A C 1
ATOM 699 O O . ASP A 1 87 ? 8.828 -8.531 4.356 1.00 60.75 87 ASP A O 1
ATOM 703 N N . ALA A 1 88 ? 8.427 -9.199 6.462 1.00 60.53 88 ALA A N 1
ATOM 704 C CA . ALA A 1 88 ? 9.740 -9.818 6.656 1.00 60.53 88 ALA A CA 1
ATOM 705 C C . ALA A 1 88 ? 9.923 -11.081 5.795 1.00 60.53 88 ALA A C 1
ATOM 707 O O . ALA A 1 88 ? 10.964 -11.233 5.165 1.00 60.53 88 ALA A O 1
ATOM 708 N N . GLU A 1 89 ? 8.902 -11.933 5.671 1.00 57.91 89 GLU A N 1
ATOM 709 C CA . GLU A 1 89 ? 8.967 -13.131 4.811 1.00 57.91 89 GLU A CA 1
ATOM 710 C C . GLU A 1 89 ? 9.110 -12.785 3.316 1.00 57.91 89 GLU A C 1
ATOM 712 O O . GLU A 1 89 ? 9.762 -13.497 2.551 1.00 57.91 89 GLU A O 1
ATOM 717 N N . VAL A 1 90 ? 8.536 -11.661 2.873 1.00 56.72 90 VAL A N 1
ATOM 718 C CA . VAL A 1 90 ? 8.670 -11.189 1.483 1.00 56.72 90 VAL A CA 1
ATOM 719 C C . VAL A 1 90 ? 10.111 -10.753 1.191 1.00 56.72 90 VAL A C 1
ATOM 721 O O . VAL A 1 90 ? 10.608 -10.979 0.083 1.00 56.72 90 VAL A O 1
ATOM 724 N N . HIS A 1 91 ? 10.811 -10.195 2.185 1.00 50.78 91 HIS A N 1
ATOM 725 C CA . HIS A 1 91 ? 12.202 -9.756 2.065 1.00 50.78 91 HIS A CA 1
ATOM 726 C C . HIS A 1 91 ? 13.151 -10.896 1.655 1.00 50.78 91 HIS A C 1
ATOM 728 O O . HIS A 1 91 ? 14.043 -10.675 0.832 1.00 50.78 91 HIS A O 1
ATOM 734 N N . ASP A 1 92 ? 12.921 -12.114 2.148 1.00 53.09 92 ASP A N 1
ATOM 735 C CA . ASP A 1 92 ? 13.739 -13.290 1.820 1.00 53.09 92 ASP A CA 1
ATOM 736 C C . ASP A 1 92 ? 13.554 -13.755 0.370 1.00 53.09 92 ASP A C 1
ATOM 738 O O . ASP A 1 92 ? 14.468 -14.298 -0.248 1.00 53.09 92 ASP A O 1
ATOM 742 N N . THR A 1 93 ? 12.391 -13.493 -0.227 1.00 55.00 93 THR A N 1
ATOM 743 C CA . THR A 1 93 ? 12.147 -13.817 -1.643 1.00 55.00 93 THR A CA 1
ATOM 744 C C . THR A 1 93 ? 12.663 -12.736 -2.594 1.00 55.00 93 THR A C 1
ATOM 746 O O . THR A 1 93 ? 13.033 -13.025 -3.736 1.00 55.00 93 THR A O 1
ATOM 749 N N . ASP A 1 94 ? 12.711 -11.482 -2.140 1.00 57.97 94 ASP A N 1
ATOM 750 C CA . ASP A 1 94 ? 13.221 -10.354 -2.918 1.00 57.97 94 ASP A CA 1
ATOM 751 C C . ASP A 1 94 ? 14.750 -10.232 -2.850 1.00 57.97 94 ASP A C 1
ATOM 753 O O . ASP A 1 94 ? 15.355 -9.741 -3.807 1.00 57.97 94 ASP A O 1
ATOM 757 N N . SER A 1 95 ? 15.398 -10.722 -1.790 1.00 59.88 95 SER A N 1
ATOM 758 C CA . SER A 1 95 ? 16.862 -10.852 -1.729 1.00 59.88 95 SER A CA 1
ATOM 759 C C . SER A 1 95 ? 17.387 -11.752 -2.856 1.00 59.88 95 SER A C 1
ATOM 761 O O . SER A 1 95 ? 18.285 -11.344 -3.590 1.00 59.88 95 SER A O 1
ATOM 763 N N . ALA A 1 96 ? 16.730 -12.888 -3.112 1.00 60.00 96 ALA A N 1
ATOM 764 C CA . ALA A 1 96 ? 17.067 -13.795 -4.212 1.00 60.00 96 ALA A CA 1
ATOM 765 C C . ALA A 1 96 ? 16.894 -13.150 -5.604 1.00 60.00 96 ALA A C 1
ATOM 767 O O . ALA A 1 96 ? 17.615 -13.472 -6.550 1.00 60.00 96 ALA A O 1
ATOM 768 N N . LYS A 1 97 ? 15.943 -12.217 -5.763 1.00 64.88 97 LYS A N 1
ATOM 769 C CA . LYS A 1 97 ? 15.789 -11.444 -7.011 1.00 64.88 97 LYS A CA 1
ATOM 770 C C . LYS A 1 97 ? 16.868 -10.370 -7.144 1.00 64.88 97 LYS A C 1
ATOM 772 O O . LYS A 1 97 ? 17.364 -10.157 -8.248 1.00 64.88 97 LYS A O 1
ATOM 777 N N . LYS A 1 98 ? 17.245 -9.711 -6.044 1.00 71.31 98 LYS A N 1
ATOM 778 C CA . LYS A 1 98 ? 18.340 -8.727 -6.018 1.00 71.31 98 LYS A CA 1
ATOM 779 C C . LYS A 1 98 ? 19.681 -9.370 -6.361 1.00 71.31 98 LYS A C 1
ATOM 781 O O . LYS A 1 98 ? 20.400 -8.817 -7.183 1.00 71.31 98 LYS A O 1
ATOM 786 N N . GLU A 1 99 ? 19.958 -10.557 -5.830 1.00 76.81 99 GLU A N 1
ATOM 787 C CA . GLU A 1 99 ? 21.183 -11.310 -6.122 1.00 76.81 99 GLU A CA 1
ATOM 788 C C . GLU A 1 99 ? 21.289 -11.676 -7.612 1.00 76.81 99 GLU A C 1
ATOM 790 O O . GLU A 1 99 ? 22.346 -11.528 -8.223 1.00 76.81 99 GLU A O 1
ATOM 795 N N . LYS A 1 100 ? 20.174 -12.060 -8.249 1.00 77.06 100 LYS A N 1
ATOM 796 C CA . LYS A 1 100 ? 20.133 -12.289 -9.704 1.00 77.06 100 LYS A CA 1
ATOM 797 C C . LYS A 1 100 ? 20.421 -11.018 -10.505 1.00 77.06 100 LYS A C 1
ATOM 799 O O . LYS A 1 100 ? 21.201 -11.062 -11.451 1.00 77.06 100 LYS A O 1
ATOM 804 N N . ILE A 1 101 ? 19.833 -9.886 -10.112 1.00 78.88 101 ILE A N 1
ATOM 805 C CA . ILE A 1 101 ? 20.070 -8.590 -10.770 1.00 78.88 101 ILE A CA 1
ATOM 806 C C . ILE A 1 101 ? 21.538 -8.163 -10.622 1.00 78.88 101 ILE A C 1
ATOM 808 O O . ILE A 1 101 ? 22.139 -7.671 -11.575 1.00 78.88 101 ILE A O 1
ATOM 812 N N . GLU A 1 102 ? 22.127 -8.363 -9.445 1.00 84.44 102 GLU A N 1
ATOM 813 C CA . GLU A 1 102 ? 23.526 -8.034 -9.172 1.00 84.44 102 GLU A CA 1
ATOM 814 C C . GLU A 1 102 ? 24.492 -8.957 -9.929 1.00 84.44 102 GLU A C 1
ATOM 816 O O . GLU A 1 102 ? 25.445 -8.479 -10.545 1.00 84.44 102 GLU A O 1
ATOM 821 N N . SER A 1 103 ? 24.188 -10.256 -9.994 1.00 85.94 103 SER A N 1
ATOM 822 C CA . SER A 1 103 ? 24.904 -11.232 -10.823 1.00 85.94 103 SER A CA 1
ATOM 823 C C . SER A 1 103 ? 24.912 -10.832 -12.299 1.00 85.94 103 SER A C 1
ATOM 825 O O . SER A 1 103 ? 25.963 -10.831 -12.944 1.00 85.94 103 SER A O 1
ATOM 827 N N . ASP A 1 104 ? 23.756 -10.457 -12.847 1.00 88.94 104 ASP A N 1
ATOM 828 C CA . ASP A 1 104 ? 23.647 -10.063 -14.252 1.00 88.94 104 ASP A CA 1
ATOM 829 C C . ASP A 1 104 ? 24.350 -8.729 -14.531 1.00 88.94 104 ASP A C 1
ATOM 831 O O . ASP A 1 104 ? 24.997 -8.576 -15.572 1.00 88.94 104 ASP A O 1
ATOM 835 N N . ARG A 1 105 ? 24.327 -7.797 -13.572 1.00 91.56 105 ARG A N 1
ATOM 836 C CA . ARG A 1 105 ? 25.105 -6.557 -13.640 1.00 91.56 105 ARG A CA 1
ATOM 837 C C . ARG A 1 105 ? 26.610 -6.829 -13.664 1.00 91.56 105 ARG A C 1
ATOM 839 O O . ARG A 1 105 ? 27.300 -6.291 -14.528 1.00 91.56 105 ARG A O 1
ATOM 846 N N . ALA A 1 106 ? 27.111 -7.693 -12.782 1.00 92.31 106 ALA A N 1
ATOM 847 C CA . ALA A 1 106 ? 28.526 -8.057 -12.735 1.00 92.31 106 ALA A CA 1
ATOM 848 C C . ALA A 1 106 ? 28.989 -8.725 -14.043 1.00 92.31 106 ALA A C 1
ATOM 850 O O . ALA A 1 106 ? 30.053 -8.396 -14.572 1.00 92.31 106 ALA A O 1
ATOM 851 N N . LYS A 1 107 ? 28.161 -9.605 -14.627 1.00 92.94 107 LYS A N 1
ATOM 852 C CA . LYS A 1 107 ? 28.432 -10.203 -15.947 1.00 92.94 107 LYS A CA 1
ATOM 853 C C . LYS A 1 107 ? 28.516 -9.139 -17.044 1.00 92.94 107 LYS A C 1
ATOM 855 O O . LYS A 1 107 ? 29.444 -9.172 -17.852 1.00 92.94 107 LYS A O 1
ATOM 860 N N . ALA A 1 108 ? 27.581 -8.189 -17.072 1.00 91.75 108 ALA A N 1
ATOM 861 C CA . ALA A 1 108 ? 27.571 -7.116 -18.065 1.00 91.75 108 ALA A CA 1
ATOM 862 C C . ALA A 1 108 ? 28.803 -6.200 -17.941 1.00 91.75 108 ALA A C 1
ATOM 864 O O . ALA A 1 108 ? 29.438 -5.862 -18.944 1.00 91.75 108 ALA A O 1
ATOM 865 N N . GLU A 1 109 ? 29.185 -5.842 -16.715 1.00 91.81 109 GLU A N 1
ATOM 866 C CA . GLU A 1 109 ? 30.378 -5.036 -16.447 1.00 91.81 109 GLU A CA 1
ATOM 867 C C . GLU A 1 109 ? 31.668 -5.779 -16.838 1.00 91.81 109 GLU A C 1
ATOM 869 O O . GLU A 1 109 ? 32.551 -5.176 -17.454 1.00 91.81 109 GLU A O 1
ATOM 874 N N . GLY A 1 110 ? 31.743 -7.092 -16.592 1.00 92.94 110 GLY A N 1
ATOM 875 C CA . GLY A 1 110 ? 32.853 -7.942 -17.032 1.00 92.94 110 GLY A CA 1
ATOM 876 C C . GLY A 1 110 ? 33.000 -8.013 -18.556 1.00 92.94 110 GLY A C 1
ATOM 877 O O . GLY A 1 110 ? 34.109 -7.890 -19.079 1.00 92.94 110 GLY A O 1
ATOM 878 N N . ILE A 1 111 ? 31.889 -8.135 -19.295 1.00 90.69 111 ILE A N 1
ATOM 879 C CA . ILE A 1 111 ? 31.899 -8.084 -20.769 1.00 90.69 111 ILE A CA 1
ATOM 880 C C . ILE A 1 111 ? 32.403 -6.720 -21.256 1.00 90.69 111 ILE A C 1
ATOM 882 O O . ILE A 1 111 ? 33.230 -6.663 -22.169 1.00 90.69 111 ILE A O 1
ATOM 886 N N . ARG A 1 112 ? 31.954 -5.624 -20.629 1.00 92.69 112 ARG A N 1
ATOM 887 C CA . ARG A 1 112 ? 32.396 -4.265 -20.969 1.00 92.69 112 ARG A CA 1
ATOM 888 C C . ARG A 1 112 ? 33.904 -4.097 -20.766 1.00 92.69 112 ARG A C 1
ATOM 890 O O . ARG A 1 112 ? 34.576 -3.621 -21.676 1.00 92.69 112 ARG A O 1
ATOM 897 N N . LEU A 1 113 ? 34.437 -4.515 -19.616 1.00 89.38 113 LEU A N 1
ATOM 898 C CA . LEU A 1 113 ? 35.875 -4.466 -19.313 1.00 89.38 113 LEU A CA 1
ATOM 899 C C . LEU A 1 113 ? 36.695 -5.267 -20.330 1.00 89.38 113 LEU A C 1
ATOM 901 O O . LEU A 1 113 ? 37.629 -4.728 -20.920 1.00 89.38 113 LEU A O 1
ATOM 905 N N . LYS A 1 114 ? 36.281 -6.506 -20.621 1.00 88.12 114 LYS A N 1
ATOM 906 C CA . LYS A 1 114 ? 36.947 -7.374 -21.604 1.00 88.12 114 LYS A CA 1
ATOM 907 C C . LYS A 1 114 ? 36.935 -6.787 -23.020 1.00 88.12 114 LYS A C 1
ATOM 909 O O . LYS A 1 114 ? 37.866 -6.999 -23.792 1.00 88.12 114 LYS A O 1
ATOM 914 N N . ALA A 1 115 ? 35.886 -6.047 -23.381 1.00 84.88 115 ALA A N 1
ATOM 915 C CA . ALA A 1 115 ? 35.834 -5.324 -24.648 1.00 84.88 115 ALA A CA 1
ATOM 916 C C . ALA A 1 115 ? 36.789 -4.116 -24.667 1.00 84.88 115 ALA A C 1
ATOM 918 O O . ALA A 1 115 ? 37.464 -3.892 -25.671 1.00 84.88 115 ALA A O 1
ATOM 919 N N . MET A 1 116 ? 36.884 -3.362 -23.565 1.00 84.75 116 MET A N 1
ATOM 920 C CA . MET A 1 116 ? 37.811 -2.227 -23.460 1.00 84.75 116 MET A CA 1
ATOM 921 C C . MET A 1 116 ? 39.283 -2.666 -23.466 1.00 84.75 116 MET A C 1
ATOM 923 O O . MET A 1 116 ? 40.115 -1.987 -24.066 1.00 84.75 116 MET A O 1
ATOM 927 N N . GLU A 1 117 ? 39.603 -3.814 -22.869 1.00 79.31 117 GLU A N 1
ATOM 928 C CA . GLU A 1 117 ? 40.954 -4.388 -22.868 1.00 79.31 117 GLU A CA 1
ATOM 929 C C . GLU A 1 117 ? 41.434 -4.733 -24.289 1.00 79.31 117 GLU A C 1
ATOM 931 O O . GLU A 1 117 ? 42.492 -4.263 -24.710 1.00 79.31 117 GLU A O 1
ATOM 936 N N . LYS A 1 118 ? 40.613 -5.422 -25.093 1.00 70.94 118 LYS A N 1
ATOM 937 C CA . LYS A 1 118 ? 40.938 -5.744 -26.498 1.00 70.94 118 LYS A CA 1
ATOM 938 C C . LYS A 1 118 ? 41.189 -4.508 -27.370 1.00 70.94 118 LYS A C 1
ATOM 940 O O . LYS A 1 118 ? 42.047 -4.534 -28.251 1.00 70.94 118 LYS A O 1
ATOM 945 N N . LEU A 1 119 ? 40.473 -3.405 -27.130 1.00 61.25 119 LEU A N 1
ATOM 946 C CA . LEU A 1 119 ? 40.740 -2.140 -27.829 1.00 61.25 119 LEU A CA 1
ATOM 947 C C . LEU A 1 119 ? 42.131 -1.585 -27.478 1.00 61.25 119 LEU A C 1
ATOM 949 O O . LEU A 1 119 ? 42.815 -1.042 -28.348 1.00 61.25 119 LEU A O 1
ATOM 953 N N . SER A 1 120 ? 42.579 -1.752 -26.230 1.00 59.00 120 SER A N 1
ATOM 954 C CA . SER A 1 120 ? 43.919 -1.334 -25.801 1.00 59.00 120 SER A CA 1
ATOM 955 C C . SER A 1 120 ? 45.038 -2.198 -26.402 1.00 59.00 120 SER A C 1
ATOM 957 O O . SER A 1 120 ? 46.084 -1.663 -26.771 1.00 59.00 120 SER A O 1
ATOM 959 N N . GLU A 1 121 ? 44.798 -3.497 -26.614 1.00 58.84 121 GLU A N 1
ATOM 960 C CA . GLU A 1 121 ? 45.739 -4.404 -27.291 1.00 58.84 121 GLU A CA 1
ATOM 961 C C . GLU A 1 121 ? 45.956 -4.004 -28.757 1.00 58.84 121 GLU A C 1
ATOM 963 O O . GLU A 1 121 ? 47.095 -3.921 -29.218 1.00 58.84 121 GLU A O 1
ATOM 968 N N . THR A 1 122 ? 44.886 -3.649 -29.479 1.00 56.66 122 THR A N 1
ATOM 969 C CA . THR A 1 122 ? 45.004 -3.191 -30.878 1.00 56.66 122 THR A CA 1
ATOM 970 C C . THR A 1 122 ? 45.752 -1.866 -31.036 1.00 56.66 122 THR A C 1
ATOM 972 O O . THR A 1 122 ? 46.296 -1.612 -32.104 1.00 56.66 122 THR A O 1
ATOM 975 N N . ARG A 1 123 ? 45.855 -1.052 -29.973 1.00 52.19 123 ARG A N 1
ATOM 976 C CA . ARG A 1 12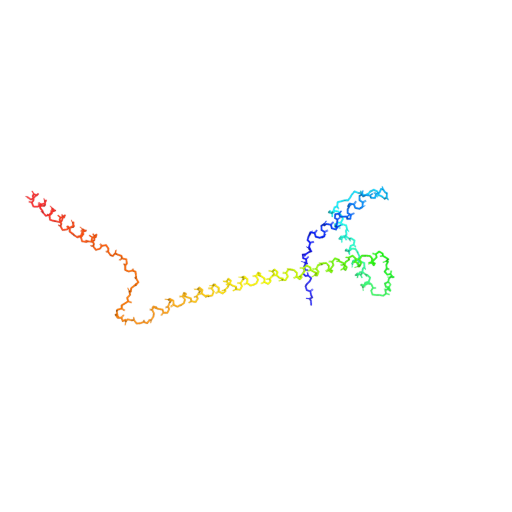3 ? 46.683 0.168 -29.958 1.00 52.19 123 ARG A CA 1
ATOM 977 C C . ARG A 1 123 ? 48.164 -0.108 -29.692 1.00 52.19 123 ARG A C 1
ATOM 979 O O . ARG A 1 123 ? 49.006 0.650 -30.156 1.00 52.19 123 ARG A O 1
ATOM 986 N N . LYS A 1 124 ? 48.508 -1.189 -28.979 1.00 50.81 124 LYS A N 1
ATOM 987 C CA . LYS A 1 124 ? 49.911 -1.610 -28.799 1.00 50.81 124 LYS A CA 1
ATOM 988 C C . LYS A 1 124 ? 50.501 -2.284 -30.044 1.00 50.81 124 LYS A C 1
ATOM 990 O O . LYS A 1 124 ? 51.716 -2.288 -30.194 1.00 50.81 124 LYS A O 1
ATOM 995 N N . GLY A 1 125 ? 49.663 -2.782 -30.955 1.00 47.31 125 GLY A N 1
ATOM 996 C CA . GLY A 1 125 ? 50.095 -3.369 -32.229 1.00 47.31 125 GLY A CA 1
ATOM 997 C C . GLY A 1 125 ? 50.583 -2.377 -33.296 1.00 47.31 125 GLY A C 1
ATOM 998 O O . GLY A 1 125 ? 51.073 -2.822 -34.326 1.00 47.31 125 GLY A O 1
ATOM 999 N N . GLU A 1 126 ? 50.471 -1.062 -33.078 1.00 43.50 126 GLU A N 1
ATOM 1000 C CA . GLU A 1 126 ? 50.934 -0.031 -34.029 1.00 43.50 126 GLU A CA 1
ATOM 1001 C C . GLU A 1 126 ? 52.274 0.619 -33.635 1.00 43.50 126 GLU A C 1
ATOM 1003 O O . GLU A 1 126 ? 52.763 1.488 -34.349 1.00 43.50 126 GLU A O 1
ATOM 1008 N N . SER A 1 127 ? 52.902 0.201 -32.525 1.00 46.50 127 SER A N 1
ATOM 1009 C CA . SER A 1 127 ? 54.083 0.894 -31.979 1.00 46.50 127 SER A CA 1
ATOM 1010 C C . SER A 1 127 ? 55.410 0.131 -32.048 1.00 46.50 127 SER A C 1
ATOM 1012 O O . SER A 1 127 ? 56.416 0.670 -31.587 1.00 46.50 127 SER A O 1
ATOM 1014 N N . THR A 1 128 ? 55.494 -1.073 -32.615 1.00 37.41 128 THR A N 1
ATOM 1015 C CA . THR A 1 128 ? 56.803 -1.733 -32.752 1.00 37.41 128 THR A CA 1
ATOM 1016 C C . THR A 1 128 ? 56.952 -2.467 -34.073 1.00 37.41 128 THR A C 1
ATOM 1018 O O . THR A 1 128 ? 56.190 -3.384 -34.364 1.00 37.41 128 THR A O 1
ATOM 1021 N N . CYS A 1 129 ? 58.027 -2.087 -34.767 1.00 30.02 129 CYS A N 1
ATOM 1022 C CA . CYS A 1 129 ? 58.703 -2.777 -35.863 1.00 30.02 129 CYS A CA 1
ATOM 1023 C C . CYS A 1 129 ? 58.234 -2.411 -37.278 1.00 30.02 129 CYS A C 1
ATOM 1025 O O . CYS A 1 129 ? 57.373 -3.040 -37.883 1.00 30.02 129 CYS A O 1
ATOM 1027 N N . ALA A 1 130 ? 58.942 -1.427 -37.842 1.00 43.81 130 ALA A N 1
ATOM 1028 C CA . ALA A 1 130 ? 59.387 -1.510 -39.223 1.00 43.81 130 ALA A CA 1
ATOM 1029 C C . ALA A 1 130 ? 60.166 -2.824 -39.395 1.00 43.81 130 ALA A C 1
ATOM 1031 O O . ALA A 1 130 ? 61.295 -2.948 -38.926 1.00 43.81 130 ALA A O 1
ATOM 1032 N N . SER A 1 131 ? 59.542 -3.832 -39.987 1.00 35.88 131 SER A N 1
ATOM 1033 C CA . SER A 1 131 ? 60.202 -5.036 -40.482 1.00 35.88 131 SER A CA 1
ATOM 1034 C C . SER A 1 131 ? 59.323 -5.609 -41.580 1.00 35.88 131 SER A C 1
ATOM 1036 O O . SER A 1 131 ? 58.099 -5.651 -41.457 1.00 35.88 131 SER A O 1
ATOM 1038 N N . GLU A 1 132 ? 59.968 -5.932 -42.686 1.00 46.66 132 GLU A N 1
ATOM 1039 C CA . GLU A 1 132 ? 59.373 -6.502 -43.878 1.00 46.66 132 GLU A CA 1
ATOM 1040 C C . GLU A 1 132 ? 58.709 -7.853 -43.563 1.00 46.66 132 GLU A C 1
ATOM 1042 O O . GLU A 1 132 ? 59.129 -8.574 -42.663 1.00 46.66 132 GLU A O 1
ATOM 1047 N N . GLU A 1 133 ? 57.694 -8.169 -44.367 1.00 45.84 133 GLU A N 1
ATOM 1048 C CA . GLU A 1 133 ? 56.991 -9.453 -44.465 1.00 45.84 133 GLU A CA 1
ATOM 1049 C C . GLU A 1 133 ? 55.838 -9.748 -43.478 1.00 45.84 133 GLU A C 1
ATOM 1051 O O . GLU A 1 133 ? 55.881 -9.545 -42.273 1.00 45.84 133 GLU A O 1
ATOM 1056 N N . ASP A 1 134 ? 54.769 -10.254 -44.097 1.00 49.50 134 ASP A N 1
ATOM 1057 C CA . ASP A 1 134 ? 53.504 -10.763 -43.561 1.00 49.50 134 ASP A CA 1
ATOM 1058 C C . ASP A 1 134 ? 52.482 -9.771 -42.964 1.00 49.50 134 ASP A C 1
ATOM 1060 O O . ASP A 1 134 ? 52.241 -9.666 -41.763 1.00 49.50 134 ASP A O 1
ATOM 1064 N N . ASN A 1 135 ? 51.750 -9.110 -43.867 1.00 42.53 135 ASN A N 1
ATOM 1065 C CA . ASN A 1 135 ? 50.398 -8.628 -43.586 1.00 42.53 135 ASN A CA 1
ATOM 1066 C C . ASN A 1 135 ? 49.388 -9.371 -44.477 1.00 42.53 135 ASN A C 1
ATOM 1068 O O . ASN A 1 135 ? 48.878 -8.833 -45.462 1.00 42.53 135 ASN A O 1
ATOM 1072 N N . SER A 1 136 ? 49.024 -10.596 -44.096 1.00 54.97 136 SER A N 1
ATOM 1073 C CA . SER A 1 136 ? 47.854 -11.326 -44.619 1.00 54.97 136 SER A CA 1
ATOM 1074 C C . SER A 1 136 ? 46.496 -10.743 -44.167 1.00 54.97 136 SER A C 1
ATOM 1076 O O . SER A 1 136 ? 45.464 -11.416 -44.172 1.00 54.97 136 SER A O 1
ATOM 1078 N N . LYS A 1 137 ? 46.435 -9.447 -43.834 1.00 53.91 137 LYS A N 1
ATOM 1079 C CA . LYS A 1 137 ? 45.184 -8.738 -43.540 1.00 53.91 137 LYS A CA 1
ATOM 1080 C C . LYS A 1 137 ? 44.590 -8.175 -44.828 1.00 53.91 137 LYS A C 1
ATOM 1082 O O . LYS A 1 137 ? 44.874 -7.059 -45.244 1.00 53.91 137 LYS A O 1
ATOM 1087 N N . ASN A 1 138 ? 43.728 -8.987 -45.435 1.00 54.19 138 ASN A N 1
ATOM 1088 C CA . ASN A 1 138 ? 42.646 -8.575 -46.329 1.00 54.19 138 ASN A CA 1
ATOM 1089 C C . ASN A 1 138 ? 43.061 -7.560 -47.417 1.00 54.19 138 ASN A C 1
ATOM 1091 O O . ASN A 1 138 ? 42.605 -6.412 -47.452 1.00 54.19 138 ASN A O 1
ATOM 1095 N N . LYS A 1 139 ? 43.934 -7.992 -48.337 1.00 57.22 139 LYS A N 1
ATOM 1096 C CA . LYS A 1 139 ? 44.261 -7.229 -49.547 1.00 57.22 139 LYS A CA 1
ATOM 1097 C C . LYS A 1 139 ? 42.984 -7.095 -50.379 1.00 57.22 139 LYS A C 1
ATOM 1099 O O . LYS A 1 139 ? 42.638 -8.003 -51.132 1.00 57.22 139 LYS A O 1
ATOM 1104 N N . ARG A 1 140 ? 42.272 -5.965 -50.237 1.00 64.56 140 ARG A N 1
ATOM 1105 C CA . ARG A 1 140 ? 41.184 -5.561 -51.145 1.00 64.56 140 ARG A CA 1
ATOM 1106 C C . ARG A 1 140 ? 41.656 -5.856 -52.563 1.00 64.56 140 ARG A C 1
ATOM 1108 O O . ARG A 1 140 ? 42.719 -5.367 -52.949 1.00 64.56 140 ARG A O 1
ATOM 1115 N N . ARG A 1 141 ? 40.908 -6.689 -53.293 1.00 58.94 141 ARG A N 1
ATOM 1116 C CA . ARG A 1 141 ? 41.206 -7.097 -54.670 1.00 58.94 141 ARG A CA 1
ATOM 1117 C C . ARG A 1 141 ? 41.453 -5.826 -55.485 1.00 58.94 141 ARG A C 1
ATOM 1119 O O . ARG A 1 141 ? 40.506 -5.136 -55.851 1.00 58.94 141 ARG A O 1
ATOM 1126 N N . ARG A 1 142 ? 42.727 -5.454 -55.673 1.00 63.22 142 ARG A N 1
ATOM 1127 C CA . ARG A 1 142 ? 43.103 -4.261 -56.436 1.00 63.22 142 ARG A CA 1
ATOM 1128 C C . ARG A 1 142 ? 42.489 -4.448 -57.812 1.00 63.22 142 ARG A C 1
ATOM 1130 O O . ARG A 1 142 ? 42.715 -5.482 -58.439 1.00 63.22 142 ARG A O 1
ATOM 1137 N N . GLY A 1 143 ? 41.696 -3.479 -58.256 1.00 63.88 143 GLY A N 1
ATOM 1138 C CA . GLY A 1 143 ? 41.094 -3.450 -59.586 1.00 63.88 143 GLY A CA 1
ATOM 1139 C C . GLY A 1 143 ? 42.148 -3.235 -60.673 1.00 63.88 143 GLY A C 1
ATOM 1140 O O . GLY A 1 143 ? 42.027 -2.303 -61.455 1.00 63.88 143 GLY A O 1
ATOM 1141 N N . SER A 1 144 ? 43.194 -4.066 -60.702 1.00 68.50 144 SER A N 1
ATOM 1142 C CA . SER A 1 144 ? 44.306 -4.001 -61.653 1.00 68.50 144 SER A CA 1
ATOM 1143 C C . SER A 1 144 ? 43.776 -3.963 -63.083 1.00 68.50 144 SER A C 1
ATOM 1145 O O . SER A 1 144 ? 44.192 -3.126 -63.871 1.00 68.50 144 SER A O 1
ATOM 1147 N N . ASN A 1 145 ? 42.760 -4.781 -63.375 1.00 76.88 145 ASN A N 1
ATOM 1148 C CA . ASN A 1 145 ? 42.125 -4.825 -64.692 1.00 76.88 145 ASN A CA 1
ATOM 1149 C C . ASN A 1 145 ? 41.390 -3.521 -65.039 1.00 76.88 145 ASN A C 1
ATOM 1151 O O . ASN A 1 145 ? 41.409 -3.105 -66.190 1.00 76.88 145 ASN A O 1
ATOM 1155 N N . ALA A 1 146 ? 40.770 -2.856 -64.059 1.00 83.81 146 ALA A N 1
ATOM 1156 C CA . ALA A 1 146 ? 40.082 -1.587 -64.290 1.00 83.81 146 ALA A CA 1
ATOM 1157 C C . ALA A 1 146 ? 41.076 -0.448 -64.563 1.00 83.81 146 ALA A C 1
ATOM 1159 O O . ALA A 1 146 ? 40.819 0.393 -65.419 1.00 83.81 146 ALA A O 1
ATOM 1160 N N . ILE A 1 147 ? 42.226 -0.443 -63.879 1.00 84.12 147 ILE A N 1
ATOM 1161 C CA . ILE A 1 147 ? 43.281 0.550 -64.118 1.00 84.12 147 ILE A CA 1
ATOM 1162 C C . ILE A 1 147 ? 43.941 0.338 -65.485 1.00 84.12 147 ILE A C 1
ATOM 1164 O O . ILE A 1 147 ? 44.104 1.313 -66.211 1.00 84.12 147 ILE A O 1
ATOM 1168 N N . LEU A 1 148 ? 44.236 -0.909 -65.872 1.00 86.62 148 LEU A N 1
ATOM 1169 C CA . LEU A 1 148 ? 44.776 -1.224 -67.203 1.00 86.62 148 LEU A CA 1
ATOM 1170 C C . LEU A 1 148 ? 43.815 -0.826 -68.332 1.00 86.62 148 LEU A C 1
ATOM 1172 O O . LEU A 1 148 ? 44.233 -0.271 -69.343 1.00 86.62 148 LEU A O 1
ATOM 1176 N N . TYR A 1 149 ? 42.513 -1.058 -68.149 1.00 89.06 149 TYR A N 1
ATOM 1177 C CA . TYR A 1 149 ? 41.513 -0.627 -69.126 1.00 89.06 149 TYR A CA 1
ATOM 1178 C C . TYR A 1 149 ? 41.442 0.903 -69.246 1.00 89.06 149 TYR A C 1
ATOM 1180 O O . TYR A 1 149 ? 41.345 1.435 -70.350 1.00 89.06 149 TYR A O 1
ATOM 1188 N N . LEU A 1 150 ? 41.514 1.625 -68.121 1.00 92.94 150 LEU A N 1
ATOM 1189 C CA . LEU A 1 150 ? 41.520 3.089 -68.121 1.00 92.94 150 LEU A CA 1
ATOM 1190 C C . LEU A 1 150 ? 42.776 3.665 -68.789 1.00 92.94 150 LEU A C 1
ATOM 1192 O O . LEU A 1 150 ? 42.648 4.636 -69.532 1.00 92.94 150 LEU A O 1
ATOM 1196 N N . SER A 1 151 ? 43.957 3.073 -68.570 1.00 91.12 151 SER A N 1
ATOM 1197 C CA . SER A 1 151 ? 45.197 3.521 -69.217 1.00 91.12 151 SER A CA 1
ATOM 1198 C C . SER A 1 151 ? 45.173 3.264 -70.722 1.00 91.12 151 SER A C 1
ATOM 1200 O O . SER A 1 151 ? 45.384 4.194 -71.494 1.00 91.12 151 SER A O 1
ATOM 1202 N N . GLN A 1 152 ? 44.796 2.054 -71.145 1.00 92.62 152 GLN A N 1
ATOM 1203 C CA . GLN A 1 152 ? 44.710 1.703 -72.566 1.00 92.62 152 GLN A CA 1
ATOM 1204 C C . GLN A 1 152 ? 43.679 2.570 -73.304 1.00 92.62 152 GLN A C 1
ATOM 1206 O O . GLN A 1 152 ? 43.906 3.036 -74.418 1.00 92.62 152 GLN A O 1
ATOM 1211 N N . ARG A 1 153 ? 42.538 2.852 -72.664 1.00 94.25 153 ARG A N 1
ATOM 1212 C CA . ARG A 1 153 ? 41.536 3.765 -73.220 1.00 94.25 153 ARG A CA 1
ATOM 1213 C C . ARG A 1 153 ? 42.054 5.203 -73.310 1.00 94.25 153 ARG A C 1
ATOM 1215 O O . ARG A 1 153 ? 41.663 5.913 -74.233 1.00 94.25 153 ARG A O 1
ATOM 1222 N N . ALA A 1 154 ? 42.878 5.660 -72.369 1.00 94.62 154 ALA A N 1
ATOM 1223 C CA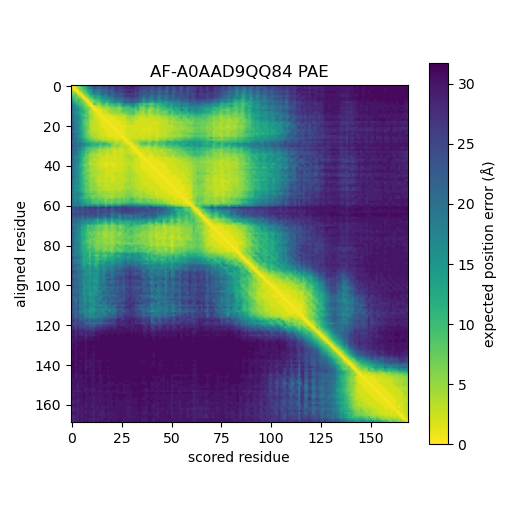 . ALA A 1 154 ? 43.465 6.997 -72.426 1.00 94.62 154 ALA A CA 1
ATOM 1224 C C . ALA A 1 154 ? 44.457 7.136 -73.593 1.00 94.62 154 ALA A C 1
ATOM 1226 O O . ALA A 1 154 ? 44.412 8.149 -74.289 1.00 94.62 154 ALA A O 1
ATOM 1227 N N . GLU A 1 155 ? 45.277 6.112 -73.843 1.00 95.25 155 GLU A N 1
ATOM 1228 C CA . GLU A 1 155 ? 46.211 6.047 -74.980 1.00 95.25 155 GLU A CA 1
ATOM 1229 C C . GLU A 1 155 ? 45.469 6.132 -76.322 1.00 95.25 155 GLU A C 1
ATOM 1231 O O . GLU A 1 155 ? 45.720 7.051 -77.101 1.00 95.25 155 GLU A O 1
ATOM 1236 N N . LEU A 1 156 ? 44.445 5.294 -76.525 1.00 94.88 156 LEU A N 1
ATOM 1237 C CA . LEU A 1 156 ? 43.639 5.309 -77.754 1.00 94.88 156 LEU A CA 1
ATOM 1238 C C . LEU A 1 156 ? 42.937 6.654 -77.998 1.00 94.88 156 LEU A C 1
ATOM 1240 O O . LEU A 1 156 ? 42.893 7.151 -79.121 1.00 94.88 156 LEU A O 1
ATOM 1244 N N . ASN A 1 157 ? 42.382 7.276 -76.950 1.00 92.94 157 ASN A N 1
ATOM 1245 C CA . ASN A 1 157 ? 41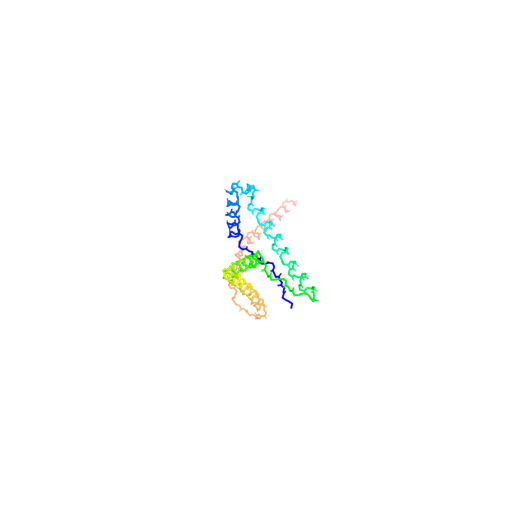.756 8.598 -77.087 1.00 92.94 157 ASN A CA 1
ATOM 1246 C C . ASN A 1 157 ? 42.777 9.682 -77.452 1.00 92.94 157 ASN A C 1
ATOM 1248 O O . ASN A 1 157 ? 42.441 10.647 -78.138 1.00 92.94 157 ASN A O 1
ATOM 1252 N N . TYR A 1 158 ? 44.010 9.553 -76.968 1.00 94.44 158 TYR A N 1
ATOM 1253 C CA . TYR A 1 158 ? 45.074 10.492 -77.278 1.00 94.44 158 TYR A CA 1
ATOM 1254 C C . TYR A 1 158 ? 45.539 10.363 -78.734 1.00 94.44 158 TYR A C 1
ATOM 1256 O O . TYR A 1 158 ? 45.721 11.383 -79.397 1.00 94.44 158 TYR A O 1
ATOM 1264 N N . GLU A 1 159 ? 45.659 9.139 -79.246 1.00 94.44 159 GLU A N 1
ATOM 1265 C CA . GLU A 1 159 ? 45.962 8.857 -80.656 1.00 94.44 159 GLU A CA 1
ATOM 1266 C C . GLU A 1 159 ? 44.876 9.382 -81.593 1.00 94.44 159 GLU A C 1
ATOM 1268 O O . GLU A 1 159 ? 45.182 10.186 -82.472 1.00 94.44 159 GLU A O 1
ATOM 1273 N N . LEU A 1 160 ? 43.604 9.063 -81.333 1.00 90.81 160 LEU A N 1
ATOM 1274 C CA . LEU A 1 160 ? 42.481 9.596 -82.115 1.00 90.81 160 LEU A CA 1
ATOM 1275 C C . LEU A 1 160 ? 42.469 11.127 -82.132 1.00 90.81 160 LEU A C 1
ATOM 1277 O O . LEU A 1 160 ? 42.233 11.746 -83.165 1.00 90.81 160 LEU A O 1
ATOM 1281 N N . LYS A 1 161 ? 42.773 11.766 -80.997 1.00 91.50 161 LYS A N 1
ATOM 1282 C CA . LYS A 1 161 ? 42.842 13.227 -80.921 1.00 91.50 161 LYS A CA 1
ATOM 1283 C C . LYS A 1 161 ? 44.008 13.802 -81.729 1.00 91.50 161 LYS A C 1
ATOM 1285 O O . LYS A 1 161 ? 43.870 14.900 -82.262 1.00 91.50 161 LYS A O 1
ATOM 1290 N N . ARG A 1 162 ? 45.147 13.105 -81.813 1.00 91.25 162 ARG A N 1
ATOM 1291 C CA . ARG A 1 162 ? 46.259 13.510 -82.689 1.00 91.25 162 ARG A CA 1
ATOM 1292 C C . ARG A 1 162 ? 45.856 13.410 -84.157 1.00 91.25 162 ARG A C 1
ATOM 1294 O O . ARG A 1 162 ? 46.023 14.389 -84.873 1.00 91.25 162 ARG A O 1
ATOM 1301 N N . GLU A 1 163 ? 45.256 12.293 -84.562 1.00 89.56 163 GLU A N 1
ATOM 1302 C CA . GLU A 1 163 ? 44.753 12.103 -85.929 1.00 89.56 163 GLU A CA 1
ATOM 1303 C C . GLU A 1 163 ? 43.688 13.147 -86.294 1.00 89.56 163 GLU A C 1
ATOM 1305 O O . GLU A 1 163 ? 43.759 13.748 -87.362 1.00 89.56 163 GLU A O 1
ATOM 1310 N N . GLU A 1 164 ? 42.748 13.454 -85.392 1.00 85.62 164 GLU A N 1
ATOM 1311 C CA . GLU A 1 164 ? 41.765 14.524 -85.603 1.00 85.62 164 GLU A CA 1
ATOM 1312 C C . GLU A 1 164 ? 42.418 15.897 -85.803 1.00 85.62 164 GLU A C 1
ATOM 1314 O O . GLU A 1 164 ? 41.935 16.695 -86.606 1.00 85.62 164 GLU A O 1
ATOM 1319 N N . ILE A 1 165 ? 43.483 16.206 -85.056 1.00 86.25 165 ILE A N 1
ATOM 1320 C CA . ILE A 1 165 ? 44.216 17.469 -85.205 1.00 86.25 165 ILE A CA 1
ATOM 1321 C C . ILE A 1 165 ? 44.952 17.504 -86.545 1.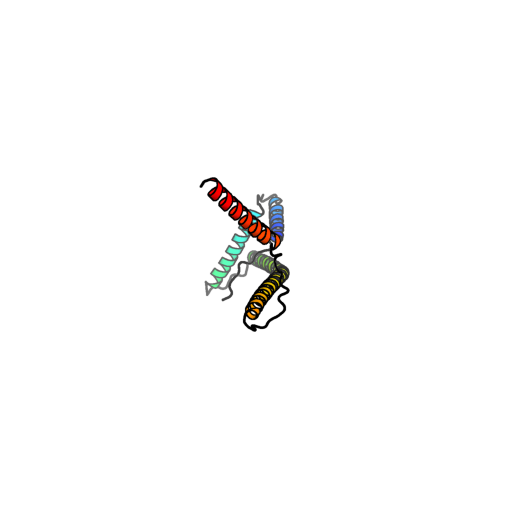00 86.25 165 ILE A C 1
ATOM 1323 O O . ILE A 1 165 ? 44.958 18.550 -87.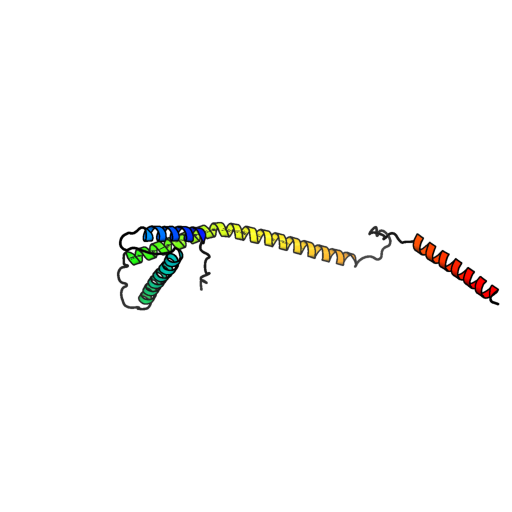187 1.00 86.25 165 ILE A O 1
ATOM 1327 N N . ASP A 1 166 ? 45.548 16.393 -86.971 1.00 83.12 166 ASP A N 1
ATOM 1328 C CA . ASP A 1 166 ? 46.293 16.330 -88.228 1.00 83.12 166 ASP A CA 1
ATOM 1329 C C . ASP A 1 166 ? 45.377 16.317 -89.462 1.00 83.12 166 ASP A C 1
ATOM 1331 O O . ASP A 1 166 ? 45.742 16.906 -90.471 1.00 83.12 166 ASP A O 1
ATOM 1335 N N . ILE A 1 167 ? 44.164 15.755 -89.379 1.00 81.44 167 ILE A N 1
ATOM 1336 C CA . ILE A 1 167 ? 43.139 15.858 -90.438 1.00 81.44 167 ILE A CA 1
ATOM 1337 C C . ILE A 1 167 ? 42.532 17.273 -90.510 1.00 81.44 167 ILE A C 1
ATOM 1339 O O . ILE A 1 167 ? 42.065 17.694 -91.566 1.00 81.44 167 ILE A O 1
ATOM 1343 N N . ARG A 1 168 ? 42.491 18.009 -89.389 1.00 72.00 168 ARG A N 1
ATOM 1344 C CA . ARG A 1 168 ? 41.979 19.394 -89.329 1.00 72.00 168 ARG A CA 1
ATOM 1345 C C . ARG A 1 168 ? 43.021 20.462 -89.692 1.00 72.00 168 ARG A C 1
ATOM 1347 O O . ARG A 1 168 ? 42.655 21.638 -89.717 1.00 72.00 168 ARG A O 1
ATOM 1354 N N . LYS A 1 169 ? 44.282 20.086 -89.906 1.00 56.50 169 LYS A N 1
ATOM 1355 C CA . LYS A 1 169 ? 45.318 20.965 -90.469 1.00 56.50 169 LYS A CA 1
ATOM 1356 C C . LYS A 1 169 ? 45.242 20.971 -91.988 1.00 56.50 169 LYS A C 1
ATOM 1358 O O . LYS A 1 169 ? 45.511 22.056 -92.546 1.00 56.50 169 LYS A O 1
#